Protein AF-A0A202DC32-F1 (afdb_monomer_lite)

Sequence (182 aa):
METNEKNDQPTAKKTIVKKTKAKTTKKKAPAQKKVTSKKSPKKTPHKKKGTKESPFQSFSKKSTKIFDTLLDEVKEIPKKTSELTKNSHIIESISKLISKTKDDFIQNKRKYTELHKLNSQISSNKRKQVQKISLLGKKTFDLLEKSNISAPELKALHEEMVTLKKELKDMECQRKKLLDKK

Foldseek 3Di:
DDDDDDDDDDDPDPDDDDPDDDDDDDDDDDDDDDDDDDDDDDPDDPPPPPPPPPPLVVVLVVVLVVLVVVLVVLVCVLVPDPPNPVSVVVSVVVNVVSVVVSVVVVVVSVVVVVVVVVVVVVVVVVVVVVVVVVVVVVVVVVCVVVVPQDPVNVVVVVVVVVVVVVVVVVVVVVVVVVVVVD

pLDDT: mean 71.32, std 17.39, range [41.12, 94.0]

Structure (mmCIF, N/CA/C/O backbone):
data_AF-A0A202DC32-F1
#
_entry.id   AF-A0A202DC32-F1
#
loop_
_atom_site.group_PDB
_atom_site.id
_atom_site.type_symbol
_atom_site.label_atom_id
_atom_site.label_alt_id
_atom_site.label_comp_id
_atom_site.label_asym_id
_atom_site.label_entity_id
_atom_site.label_seq_id
_atom_site.pdbx_PDB_ins_code
_atom_site.Cartn_x
_atom_site.Cartn_y
_atom_site.Cartn_z
_atom_site.occupancy
_atom_site.B_iso_or_equiv
_atom_site.auth_seq_id
_atom_site.auth_comp_id
_atom_site.auth_asym_id
_atom_site.auth_atom_id
_atom_site.pdbx_PDB_model_num
ATOM 1 N N . MET A 1 1 ? 39.200 -25.564 -40.037 1.00 41.25 1 MET A N 1
ATOM 2 C CA . MET A 1 1 ? 39.352 -26.100 -38.670 1.00 41.25 1 MET A CA 1
ATOM 3 C C . MET A 1 1 ? 38.249 -25.481 -37.835 1.00 41.25 1 MET A C 1
ATOM 5 O O . MET A 1 1 ? 38.240 -24.269 -37.679 1.00 41.25 1 MET A O 1
ATOM 9 N N . GLU A 1 2 ? 37.262 -26.284 -37.445 1.00 41.22 2 GLU A N 1
ATOM 10 C CA . GLU A 1 2 ? 36.083 -25.862 -36.682 1.00 41.22 2 GLU A CA 1
ATOM 11 C C . GLU A 1 2 ? 36.324 -26.115 -35.190 1.00 41.22 2 GLU A C 1
ATOM 13 O O . GLU A 1 2 ? 36.697 -27.224 -34.811 1.00 41.22 2 GLU A O 1
ATOM 18 N N . THR A 1 3 ? 36.072 -25.121 -34.339 1.00 41.75 3 THR A N 1
ATOM 19 C CA . THR A 1 3 ? 35.941 -25.308 -32.888 1.00 41.75 3 THR A CA 1
ATOM 20 C C . THR A 1 3 ? 34.611 -24.721 -32.423 1.00 41.75 3 THR A C 1
ATOM 22 O O . THR A 1 3 ? 34.436 -23.517 -32.266 1.00 41.75 3 THR A O 1
ATOM 25 N N . ASN A 1 4 ? 33.645 -25.622 -32.238 1.00 46.16 4 ASN A N 1
ATOM 26 C CA . ASN A 1 4 ? 32.425 -25.406 -31.470 1.00 46.16 4 ASN A CA 1
ATOM 27 C C . ASN A 1 4 ? 32.741 -25.661 -29.989 1.00 46.16 4 ASN A C 1
ATOM 29 O O . ASN A 1 4 ? 32.929 -26.814 -29.608 1.00 46.16 4 ASN A O 1
ATOM 33 N N . GLU A 1 5 ? 32.720 -24.630 -29.148 1.00 42.50 5 GLU A N 1
ATOM 34 C CA . GLU A 1 5 ? 32.611 -24.790 -27.693 1.00 42.50 5 GLU A CA 1
ATOM 35 C C . GLU A 1 5 ? 31.241 -24.276 -27.238 1.00 42.50 5 GLU A C 1
ATOM 37 O O . GLU A 1 5 ? 30.983 -23.077 -27.121 1.00 42.50 5 GLU A O 1
ATOM 42 N N . LYS A 1 6 ? 30.323 -25.225 -27.029 1.00 46.47 6 LYS A N 1
ATOM 43 C CA . LYS A 1 6 ? 29.060 -25.004 -26.326 1.00 46.47 6 LYS A CA 1
ATOM 44 C C . LYS A 1 6 ? 29.367 -24.914 -24.838 1.00 46.47 6 LYS A C 1
ATOM 46 O O . LYS A 1 6 ? 29.847 -25.875 -24.251 1.00 46.47 6 LYS A O 1
ATOM 51 N N . ASN A 1 7 ? 29.050 -23.778 -24.231 1.00 46.69 7 ASN A N 1
ATOM 52 C CA . ASN A 1 7 ? 29.070 -23.639 -22.784 1.00 46.69 7 ASN A CA 1
ATOM 53 C C . ASN A 1 7 ? 27.769 -24.231 -22.213 1.00 46.69 7 ASN A C 1
ATOM 55 O O . ASN A 1 7 ? 26.677 -23.707 -22.453 1.00 46.69 7 ASN A O 1
ATOM 59 N N . ASP A 1 8 ? 27.901 -25.353 -21.508 1.00 43.56 8 ASP A N 1
ATOM 60 C CA . ASP A 1 8 ? 26.836 -26.054 -20.798 1.00 43.56 8 ASP A CA 1
ATOM 61 C C . ASP A 1 8 ? 26.387 -25.254 -19.567 1.00 43.56 8 ASP A C 1
ATOM 63 O O . ASP A 1 8 ? 27.110 -25.116 -18.581 1.00 43.56 8 ASP A O 1
ATOM 67 N N . GLN A 1 9 ? 25.148 -24.761 -19.589 1.00 51.81 9 GLN A N 1
ATOM 68 C CA . GLN A 1 9 ? 24.464 -24.275 -18.393 1.00 51.81 9 GLN A CA 1
ATOM 69 C C . GLN A 1 9 ? 23.422 -25.326 -17.975 1.00 51.81 9 GLN A C 1
ATOM 71 O O . GLN A 1 9 ? 22.616 -25.743 -18.814 1.00 51.81 9 GLN A O 1
ATOM 76 N N . PRO A 1 10 ? 23.381 -25.778 -16.706 1.00 49.28 10 PRO A N 1
ATOM 77 C CA . PRO A 1 10 ? 22.439 -26.808 -16.298 1.00 49.28 10 PRO A CA 1
ATOM 78 C C . PRO A 1 10 ? 21.016 -26.242 -16.334 1.00 49.28 10 PRO A C 1
ATOM 80 O O . PRO A 1 10 ? 20.636 -25.376 -15.544 1.00 49.28 10 PRO A O 1
ATOM 83 N N . THR A 1 11 ? 20.206 -26.741 -17.265 1.00 52.84 11 THR A N 1
ATOM 84 C CA . THR A 1 11 ? 18.781 -26.419 -17.331 1.00 52.84 11 THR A CA 1
ATOM 85 C C . THR A 1 11 ? 18.034 -27.187 -16.242 1.00 52.84 11 THR A C 1
ATOM 87 O O . THR A 1 11 ? 18.113 -28.411 -16.132 1.00 52.84 11 THR A O 1
ATOM 90 N N . ALA A 1 12 ? 17.291 -26.465 -15.402 1.00 48.50 12 ALA A N 1
ATOM 91 C CA . ALA A 1 12 ? 16.441 -27.075 -14.389 1.00 48.50 12 ALA A CA 1
ATOM 92 C C . ALA A 1 12 ? 15.388 -27.982 -15.056 1.00 48.50 12 ALA A C 1
ATOM 94 O O . ALA A 1 12 ? 14.588 -27.528 -15.880 1.00 48.50 12 ALA A O 1
ATOM 95 N N . LYS A 1 13 ? 15.370 -29.271 -14.686 1.00 57.81 13 LYS A N 1
ATOM 96 C CA . LYS A 1 13 ? 14.352 -30.238 -15.123 1.00 57.81 13 LYS A CA 1
ATOM 97 C C . LYS A 1 13 ? 12.961 -29.729 -14.729 1.00 57.81 13 LYS A C 1
ATOM 99 O O . LYS A 1 13 ? 12.619 -29.688 -13.550 1.00 57.81 13 LYS A O 1
ATOM 104 N N . LYS A 1 14 ? 12.131 -29.376 -15.717 1.00 51.03 14 LYS A N 1
ATOM 105 C CA . LYS A 1 14 ? 10.692 -29.151 -15.516 1.00 51.03 14 LYS A CA 1
ATOM 106 C C . LYS A 1 14 ? 10.043 -30.471 -15.102 1.00 51.03 14 LYS A C 1
ATOM 108 O O . LYS A 1 14 ? 9.873 -31.368 -15.924 1.00 51.03 14 LYS A O 1
ATOM 113 N N . THR A 1 15 ? 9.642 -30.583 -13.844 1.00 46.09 15 THR A N 1
ATOM 114 C CA . THR A 1 15 ? 8.758 -31.652 -13.376 1.00 46.09 15 THR A CA 1
ATOM 115 C C . THR A 1 15 ? 7.379 -31.474 -14.013 1.00 46.09 15 THR A C 1
ATOM 117 O O . THR A 1 15 ? 6.642 -30.532 -13.723 1.00 46.09 15 THR A O 1
ATOM 120 N N . ILE A 1 16 ? 7.028 -32.386 -14.918 1.00 52.34 16 ILE A N 1
ATOM 121 C CA . ILE A 1 16 ? 5.694 -32.486 -15.512 1.00 52.34 16 ILE A CA 1
ATOM 122 C C . ILE A 1 16 ? 4.769 -33.116 -14.466 1.00 52.34 16 ILE A C 1
ATOM 124 O O . ILE A 1 16 ? 4.725 -34.335 -14.312 1.00 52.34 16 ILE A O 1
ATOM 128 N N . VAL A 1 17 ? 4.007 -32.296 -13.741 1.00 46.44 17 VAL A N 1
ATOM 129 C CA . VAL A 1 17 ? 2.894 -32.796 -12.923 1.00 46.44 17 VAL A CA 1
ATOM 130 C C . VAL A 1 17 ? 1.709 -33.071 -13.851 1.00 46.44 17 VAL A C 1
ATOM 132 O O . VAL A 1 17 ? 1.067 -32.148 -14.360 1.00 46.44 17 VAL A O 1
ATOM 135 N N . LYS A 1 18 ? 1.421 -34.357 -14.092 1.00 49.69 18 LYS A N 1
ATOM 136 C CA . LYS A 1 18 ? 0.196 -34.817 -14.767 1.00 49.69 18 LYS A CA 1
ATOM 137 C C . LYS A 1 18 ? -1.023 -34.293 -13.999 1.00 49.69 18 LYS A C 1
ATOM 139 O O . LYS A 1 18 ? -1.274 -34.702 -12.871 1.00 49.69 18 LYS A O 1
ATOM 144 N N . LYS A 1 19 ? -1.813 -33.414 -14.625 1.00 55.34 19 LYS A N 1
ATOM 145 C CA . LYS A 1 19 ? -3.146 -33.035 -14.134 1.00 55.34 19 LYS A CA 1
ATOM 146 C C . LYS A 1 19 ? -4.075 -34.244 -14.247 1.00 55.34 19 LYS A C 1
ATOM 148 O O . LYS A 1 19 ? -4.578 -34.540 -15.330 1.00 55.34 19 LYS A O 1
ATOM 153 N N . THR A 1 20 ? -4.331 -34.930 -13.143 1.00 47.97 20 THR A N 1
ATOM 154 C CA . THR A 1 20 ? -5.458 -35.858 -13.035 1.00 47.97 20 THR A CA 1
ATOM 155 C C . THR A 1 20 ? -6.752 -35.041 -13.032 1.00 47.97 20 THR A C 1
ATOM 157 O O . THR A 1 20 ? -7.004 -34.217 -12.155 1.00 47.97 20 THR A O 1
ATOM 160 N N . LYS A 1 21 ? -7.566 -35.208 -14.081 1.00 46.44 21 LYS A N 1
ATOM 161 C CA . LYS A 1 21 ? -8.893 -34.592 -14.188 1.00 46.44 21 LYS A CA 1
ATOM 162 C C . LYS A 1 21 ? -9.814 -35.228 -13.142 1.00 46.44 21 LYS A C 1
ATOM 164 O O . LYS A 1 21 ? -10.166 -36.396 -13.273 1.00 46.44 21 LYS A O 1
ATOM 169 N N . ALA A 1 22 ? -10.245 -34.461 -12.144 1.00 48.62 22 ALA A N 1
ATOM 170 C CA . ALA A 1 22 ? -11.356 -34.860 -11.289 1.00 48.62 22 ALA A CA 1
ATOM 171 C C . ALA A 1 22 ? -12.655 -34.848 -12.117 1.00 48.62 22 ALA A C 1
ATOM 173 O O . ALA A 1 22 ? -13.037 -33.829 -12.694 1.00 48.62 22 ALA A O 1
ATOM 174 N N . LYS A 1 23 ? -13.307 -36.008 -12.213 1.00 47.25 23 LYS A N 1
ATOM 175 C CA . LYS A 1 23 ? -14.562 -36.231 -12.938 1.00 47.25 23 LYS A CA 1
ATOM 176 C C . LYS A 1 23 ? -15.710 -35.580 -12.155 1.00 47.25 23 LYS A C 1
ATOM 178 O O . LYS A 1 23 ? 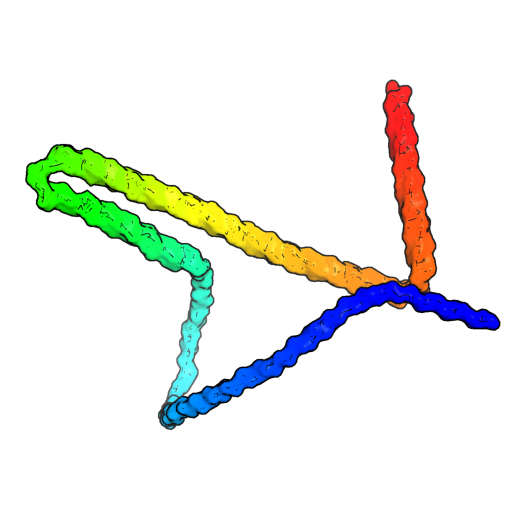-16.183 -36.132 -11.170 1.00 47.25 23 LYS A O 1
ATOM 183 N N . THR A 1 24 ? -16.156 -34.399 -12.576 1.00 48.88 24 THR A N 1
ATOM 184 C CA . THR A 1 24 ? -17.338 -33.727 -12.020 1.00 48.88 24 THR A CA 1
ATOM 185 C C . THR A 1 24 ? -18.610 -34.453 -12.458 1.00 48.88 24 THR A C 1
ATOM 187 O O . THR A 1 24 ? -19.040 -34.380 -13.610 1.00 48.88 24 THR A O 1
ATOM 190 N N . THR A 1 25 ? -19.240 -35.162 -11.527 1.00 52.56 25 THR A N 1
ATOM 191 C CA . THR A 1 25 ? -20.596 -35.699 -11.678 1.00 52.56 25 THR A CA 1
ATOM 192 C C . THR A 1 25 ? -21.604 -34.554 -11.792 1.00 52.56 25 THR A C 1
ATOM 194 O O . THR A 1 25 ? -21.823 -33.803 -10.842 1.00 52.56 25 THR A O 1
ATOM 197 N N . LYS A 1 26 ? -22.234 -34.419 -12.966 1.00 51.84 26 LYS A N 1
ATOM 198 C CA . LYS A 1 26 ? -23.360 -33.506 -13.208 1.00 51.84 26 LYS A CA 1
ATOM 199 C C . LYS A 1 26 ? -24.584 -33.972 -12.404 1.00 51.84 26 LYS A C 1
ATOM 201 O O . LYS A 1 26 ? -25.249 -34.921 -12.808 1.00 51.84 26 LYS A O 1
ATOM 206 N N . LYS A 1 27 ? -24.932 -33.284 -11.311 1.00 48.41 27 LYS A N 1
ATOM 207 C CA . LYS A 1 27 ? -26.293 -33.351 -10.749 1.00 48.41 27 LYS A CA 1
ATOM 208 C C . LYS A 1 27 ? -27.226 -32.546 -11.662 1.00 48.41 27 LYS A C 1
ATOM 210 O O . LYS A 1 27 ? -27.095 -31.328 -11.755 1.00 48.41 27 LYS A O 1
ATOM 215 N N . LYS A 1 28 ? -28.147 -33.225 -12.358 1.00 50.88 28 LYS A N 1
ATOM 216 C CA . LYS A 1 28 ? -29.298 -32.591 -13.024 1.00 50.88 28 LYS A CA 1
ATOM 217 C C . LYS A 1 28 ? -30.163 -31.925 -11.947 1.00 50.88 28 LYS A C 1
ATOM 219 O O . LYS A 1 28 ? -30.674 -32.617 -11.073 1.00 50.88 28 LYS A O 1
ATOM 224 N N . ALA A 1 29 ? -30.320 -30.606 -12.006 1.00 58.44 29 ALA A N 1
ATOM 225 C CA . ALA A 1 29 ? -31.352 -29.903 -11.247 1.00 58.44 29 ALA A CA 1
ATOM 226 C C . ALA A 1 29 ? -32.704 -30.024 -11.986 1.00 58.44 29 ALA A C 1
ATOM 228 O O . ALA A 1 29 ? -32.707 -30.021 -13.222 1.00 58.44 29 ALA A O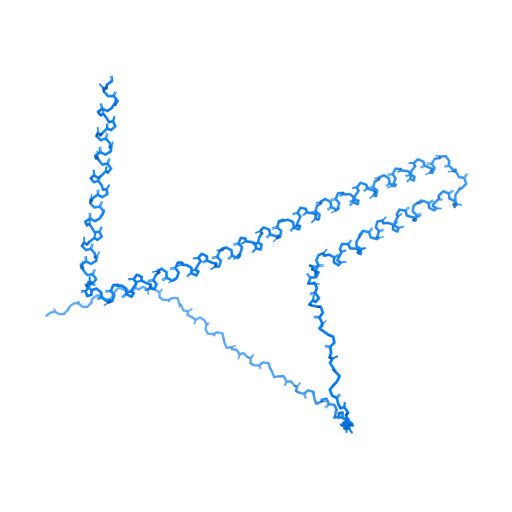 1
ATOM 229 N N . PRO A 1 30 ? -33.838 -30.153 -11.275 1.00 44.94 30 PRO A N 1
ATOM 230 C CA . PRO A 1 30 ? -35.151 -30.310 -11.894 1.00 44.94 30 PRO A CA 1
ATOM 231 C C . PRO A 1 30 ? -35.607 -29.021 -12.596 1.00 44.94 30 PRO A C 1
ATOM 233 O O . PRO A 1 30 ? -35.359 -27.910 -12.129 1.00 44.94 30 PRO A O 1
ATOM 236 N N . ALA A 1 31 ? -36.276 -29.188 -13.738 1.00 51.62 31 ALA A N 1
ATOM 237 C CA . ALA A 1 31 ? -36.780 -28.114 -14.584 1.00 51.62 31 ALA A CA 1
ATOM 238 C C . ALA A 1 31 ? -37.851 -27.275 -13.862 1.00 51.62 31 ALA A C 1
ATOM 240 O O . ALA A 1 31 ? -38.918 -27.779 -13.515 1.00 51.62 31 ALA A O 1
ATOM 241 N N . GLN A 1 32 ? -37.588 -25.980 -13.669 1.00 61.50 32 GLN A N 1
ATOM 242 C CA . GLN A 1 32 ? -38.600 -25.025 -13.216 1.00 61.50 32 GLN A CA 1
ATOM 243 C C . GLN A 1 32 ? -39.461 -24.559 -14.399 1.00 61.50 32 GLN A C 1
ATOM 245 O O . GLN A 1 32 ? -38.950 -24.096 -15.422 1.00 61.50 32 GLN A O 1
ATOM 250 N N . LYS A 1 33 ? -40.784 -24.691 -14.241 1.00 48.91 33 LYS A N 1
ATOM 251 C CA . LYS A 1 33 ? -41.823 -24.239 -15.178 1.00 48.91 33 LYS A CA 1
ATOM 252 C C . LYS A 1 33 ? -41.665 -22.744 -15.489 1.00 48.91 33 LYS A C 1
ATOM 254 O O . LYS A 1 33 ? -41.685 -21.913 -14.584 1.00 48.91 33 LYS A O 1
ATOM 259 N N . LYS A 1 34 ? -41.575 -22.393 -16.777 1.00 47.78 34 LYS A N 1
ATOM 260 C CA . LYS A 1 34 ? -41.716 -21.009 -17.248 1.00 47.78 34 LYS A CA 1
ATOM 261 C C . LYS A 1 34 ? -43.185 -20.597 -17.153 1.00 47.78 34 LYS A C 1
ATOM 263 O O . LYS A 1 34 ? -44.001 -21.095 -17.918 1.00 47.78 34 LYS A O 1
ATOM 268 N N . VAL A 1 35 ? -43.504 -19.658 -16.267 1.00 44.41 35 VAL A N 1
ATOM 269 C CA . VAL A 1 35 ? -44.740 -18.871 -16.363 1.00 44.41 35 VAL A CA 1
ATOM 270 C C . VAL A 1 35 ? -44.369 -17.543 -17.008 1.00 44.41 35 VAL A C 1
ATOM 272 O O . VAL A 1 35 ? -43.720 -16.691 -16.405 1.00 44.41 35 VAL A O 1
ATOM 275 N N . THR A 1 36 ? -44.721 -17.394 -18.280 1.00 50.91 36 THR A N 1
ATOM 276 C CA . THR A 1 36 ? -44.613 -16.129 -19.004 1.00 50.91 36 THR A CA 1
ATOM 277 C C . THR A 1 36 ? -45.791 -15.239 -18.631 1.00 50.91 36 THR A C 1
ATOM 279 O O . THR A 1 36 ? -46.930 -15.574 -18.938 1.00 50.91 36 THR A O 1
ATOM 282 N N . SER A 1 37 ? -45.526 -14.074 -18.044 1.00 43.41 37 SER A N 1
ATOM 283 C CA . SER A 1 37 ? -46.476 -12.960 -18.055 1.00 43.41 37 SER A CA 1
ATOM 284 C C . SER A 1 37 ? -45.731 -11.699 -18.498 1.00 43.41 37 SER A C 1
ATOM 286 O O . SER A 1 37 ? -44.777 -11.265 -17.850 1.00 43.41 37 SER A O 1
ATOM 288 N N . LYS A 1 38 ? -46.133 -11.154 -19.650 1.00 54.22 38 LYS A N 1
ATOM 289 C CA . LYS A 1 38 ? -45.683 -9.859 -20.171 1.00 54.22 38 LYS A CA 1
ATOM 290 C C . LYS A 1 38 ? -46.352 -8.744 -19.359 1.00 54.22 38 LYS A C 1
ATOM 292 O O . LYS A 1 38 ? -47.576 -8.731 -19.288 1.00 54.22 38 LYS A O 1
ATOM 297 N N . LYS A 1 39 ? -45.576 -7.785 -18.835 1.00 41.12 39 LYS A N 1
ATOM 298 C CA . LYS A 1 39 ? -46.025 -6.407 -18.526 1.00 41.12 39 LYS A CA 1
ATOM 299 C C . LYS A 1 39 ? -44.818 -5.462 -18.343 1.00 41.12 39 LYS A C 1
ATOM 301 O O . LYS A 1 39 ? -44.106 -5.566 -17.356 1.00 41.12 39 LYS A O 1
ATOM 306 N N . SER A 1 40 ? -44.623 -4.605 -19.351 1.00 50.50 40 SER A N 1
ATOM 307 C CA . SER A 1 40 ? -44.137 -3.203 -19.393 1.00 50.50 40 SER A CA 1
ATOM 308 C C . SER A 1 40 ? -42.938 -2.720 -18.537 1.00 50.50 40 SER A C 1
ATOM 310 O O . SER A 1 40 ? -42.804 -3.083 -17.370 1.00 50.50 40 SER A O 1
ATOM 312 N N . PRO A 1 41 ? -42.087 -1.807 -19.060 1.00 44.72 41 PRO A N 1
ATOM 313 C CA . PRO A 1 41 ? -40.858 -1.388 -18.392 1.00 44.72 41 PRO A CA 1
ATOM 314 C C . PRO A 1 41 ? -41.153 -0.393 -17.262 1.00 44.72 41 PRO A C 1
ATOM 316 O O . PRO A 1 41 ? -41.457 0.777 -17.492 1.00 44.72 41 PRO A O 1
ATOM 319 N N . LYS A 1 42 ? -41.015 -0.840 -16.013 1.00 51.84 42 LYS A N 1
ATOM 320 C CA . LYS A 1 42 ? -40.925 0.058 -14.856 1.00 51.84 42 LYS A CA 1
ATOM 321 C C . LYS A 1 42 ? -39.476 0.534 -14.739 1.00 51.84 42 LYS A C 1
ATOM 323 O O . LYS A 1 42 ? -38.582 -0.285 -14.538 1.00 51.84 42 LYS A O 1
ATOM 328 N N . LYS A 1 43 ? -39.244 1.849 -14.858 1.00 48.88 43 LYS A N 1
ATOM 329 C CA . LYS A 1 43 ? -37.970 2.503 -14.507 1.00 48.88 43 LYS A CA 1
ATOM 330 C C . LYS A 1 43 ? -37.539 2.012 -13.123 1.00 48.88 43 LYS A C 1
ATOM 332 O O . LYS A 1 43 ? -38.164 2.350 -12.120 1.00 48.88 43 LYS A O 1
ATOM 337 N N . THR A 1 44 ? -36.495 1.193 -13.063 1.00 51.88 44 THR A N 1
ATOM 338 C CA . THR A 1 44 ? -35.877 0.830 -11.789 1.00 51.88 44 THR A CA 1
ATOM 339 C C . THR A 1 44 ? -35.185 2.068 -11.226 1.00 51.88 44 THR A C 1
ATOM 341 O O . THR A 1 44 ? -34.421 2.700 -11.963 1.00 51.88 44 THR A O 1
ATOM 344 N N . PRO A 1 45 ? -35.390 2.410 -9.943 1.00 43.56 45 PRO A N 1
ATOM 345 C CA . PRO A 1 45 ? -34.576 3.415 -9.281 1.00 43.56 45 PRO A CA 1
ATOM 346 C C . PRO A 1 45 ? -33.122 2.969 -9.395 1.00 43.56 45 PRO A C 1
ATOM 348 O O . PRO A 1 45 ? -32.823 1.789 -9.185 1.00 43.56 45 PRO A O 1
ATOM 351 N N . HIS A 1 46 ? -32.224 3.892 -9.744 1.00 43.88 46 HIS A N 1
ATOM 352 C CA . HIS A 1 46 ? -30.791 3.647 -9.681 1.00 43.88 46 HIS A CA 1
ATOM 353 C C . HIS A 1 46 ? -30.479 2.972 -8.345 1.00 43.88 46 HIS A C 1
ATOM 355 O O . HIS A 1 46 ? -30.640 3.577 -7.284 1.00 43.88 46 HIS A O 1
ATOM 361 N N . LYS A 1 47 ? -30.035 1.708 -8.392 1.00 47.19 47 LYS A N 1
ATOM 362 C CA . LYS A 1 47 ? -29.365 1.086 -7.254 1.00 47.19 47 LYS A CA 1
ATOM 363 C C . LYS A 1 47 ? -28.247 2.049 -6.876 1.00 47.19 47 LYS A C 1
ATOM 365 O O . LYS A 1 47 ? -27.255 2.142 -7.603 1.00 47.19 47 LYS A O 1
ATOM 370 N N . LYS A 1 48 ? -28.410 2.775 -5.761 1.00 50.59 48 LYS A N 1
ATOM 371 C CA . LYS A 1 48 ? -27.284 3.360 -5.033 1.00 50.59 48 LYS A CA 1
ATOM 372 C C . LYS A 1 48 ? -26.262 2.236 -4.966 1.00 50.59 48 LYS A C 1
ATOM 374 O O . LYS A 1 48 ? -26.562 1.183 -4.402 1.00 50.59 48 LYS A O 1
ATOM 379 N N . LYS A 1 49 ? -25.123 2.410 -5.648 1.00 51.84 49 LYS A N 1
ATOM 380 C CA . LYS A 1 49 ? -23.969 1.521 -5.513 1.00 51.84 49 LYS A CA 1
ATOM 381 C C . LYS A 1 49 ? -23.811 1.330 -4.017 1.00 51.84 49 LYS A C 1
ATOM 383 O O . LYS A 1 49 ? -23.533 2.310 -3.331 1.00 51.84 49 LYS A O 1
ATOM 388 N N . GLY A 1 50 ? -24.092 0.120 -3.529 1.00 43.41 50 GLY A N 1
ATOM 389 C CA . GLY A 1 50 ? -23.875 -0.211 -2.135 1.00 43.41 50 GLY A CA 1
ATOM 390 C C . GLY A 1 50 ? -22.462 0.242 -1.834 1.00 43.41 50 GLY A C 1
ATOM 391 O O . GLY A 1 50 ? -21.521 -0.191 -2.508 1.00 43.41 50 GLY A O 1
ATOM 392 N N . THR A 1 51 ? -22.331 1.206 -0.926 1.00 52.72 51 THR A N 1
ATOM 393 C CA . THR A 1 51 ? -21.061 1.497 -0.283 1.00 52.72 51 THR A CA 1
ATOM 394 C C . THR A 1 51 ? -20.536 0.130 0.109 1.00 52.72 51 THR A C 1
ATOM 396 O O . THR A 1 51 ? -21.193 -0.587 0.861 1.00 52.72 51 THR A O 1
ATOM 399 N N . LYS A 1 52 ? -19.441 -0.304 -0.524 1.00 56.62 52 LYS A N 1
ATOM 400 C CA . LYS A 1 52 ? -18.754 -1.532 -0.143 1.00 56.62 52 LYS A CA 1
ATOM 401 C C . LYS A 1 52 ? -18.234 -1.259 1.261 1.00 56.62 52 LYS A C 1
ATOM 403 O O . LYS A 1 52 ? -17.113 -0.779 1.411 1.00 56.62 52 LYS A O 1
ATOM 408 N N . GLU A 1 53 ? -19.090 -1.439 2.265 1.00 59.41 53 GLU A N 1
ATOM 409 C CA . GLU A 1 53 ? -18.677 -1.415 3.654 1.00 59.41 53 GLU A CA 1
ATOM 410 C C . GLU A 1 53 ? -17.553 -2.434 3.742 1.00 59.41 53 GLU A C 1
ATOM 412 O O . GLU A 1 53 ? -17.678 -3.580 3.297 1.00 59.41 53 GLU A O 1
ATOM 417 N N . SER A 1 54 ? -16.402 -1.957 4.207 1.00 57.25 54 SER A N 1
ATOM 418 C CA . SER A 1 54 ? -15.232 -2.799 4.389 1.00 57.25 54 SER A CA 1
ATOM 419 C C . SER A 1 54 ? -15.661 -4.031 5.195 1.00 57.25 54 SER A C 1
ATOM 421 O O . SER A 1 54 ? -16.392 -3.862 6.175 1.00 57.25 54 SER A O 1
ATOM 423 N N . PRO A 1 55 ? -15.224 -5.256 4.857 1.00 57.62 55 PRO A N 1
ATOM 424 C CA . PRO A 1 55 ? -15.562 -6.446 5.643 1.00 57.62 55 PRO A CA 1
ATOM 425 C C . PRO A 1 55 ?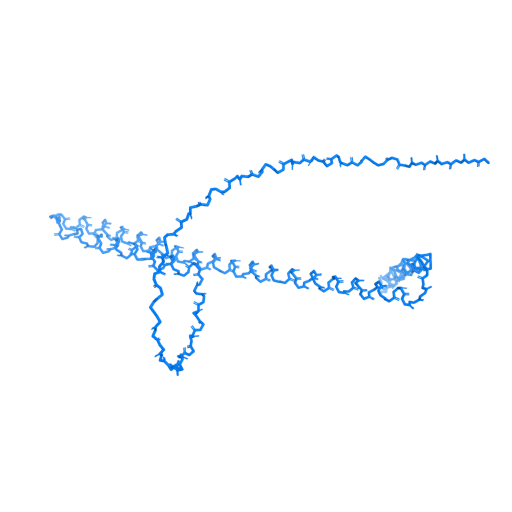 -15.262 -6.262 7.149 1.00 57.62 55 PRO A C 1
ATOM 427 O O . PRO A 1 55 ? -15.988 -6.784 7.996 1.00 57.62 55 PRO A O 1
ATOM 430 N N . PHE A 1 56 ? -14.303 -5.392 7.492 1.00 55.69 56 PHE A N 1
ATOM 431 C CA . PHE A 1 56 ? -13.958 -4.992 8.861 1.00 55.69 56 PHE A CA 1
ATOM 432 C C . PHE A 1 56 ? -14.970 -4.067 9.572 1.00 55.69 56 PHE A C 1
ATOM 434 O O . PHE A 1 56 ? -14.943 -3.960 10.802 1.00 55.69 56 PHE A O 1
ATOM 441 N N . GLN A 1 57 ? -15.870 -3.383 8.857 1.00 59.56 57 GLN A N 1
ATOM 442 C CA . GLN A 1 57 ? -16.950 -2.594 9.471 1.00 59.56 57 GLN A CA 1
ATOM 443 C C . GLN A 1 57 ? -18.060 -3.487 10.037 1.00 59.56 57 GLN A C 1
ATOM 445 O O . GLN A 1 57 ? -18.598 -3.175 11.099 1.00 59.56 57 GLN A O 1
ATOM 450 N N . SER A 1 58 ? -18.360 -4.616 9.388 1.00 55.50 58 SER A N 1
ATOM 451 C CA . SER A 1 58 ? -19.404 -5.546 9.844 1.00 55.50 58 SER A CA 1
ATOM 452 C C . SER A 1 58 ? -19.010 -6.300 11.124 1.00 55.50 58 SER A C 1
ATOM 454 O O . SER A 1 58 ? -19.812 -6.400 12.053 1.00 55.50 58 SER A O 1
ATOM 456 N N . PHE A 1 59 ? -17.748 -6.737 11.223 1.00 56.69 59 PHE A N 1
ATOM 457 C CA . PHE A 1 59 ? -17.195 -7.377 12.423 1.00 56.69 59 PHE A CA 1
ATOM 458 C C . PHE A 1 59 ? -17.175 -6.422 13.619 1.00 56.69 59 PHE A C 1
ATOM 460 O O . PHE A 1 59 ? -17.525 -6.812 14.726 1.00 56.69 59 PHE A O 1
ATOM 467 N N . SER A 1 60 ? -16.868 -5.144 13.366 1.00 63.34 60 SER A N 1
ATOM 468 C CA . SER A 1 60 ? -16.815 -4.089 14.382 1.00 63.34 60 SER A CA 1
ATOM 469 C C . SER A 1 60 ? -18.077 -3.972 15.216 1.00 63.34 60 SER A C 1
ATOM 471 O O . SER A 1 60 ? -17.989 -3.866 16.429 1.00 63.34 60 SER A O 1
ATOM 473 N N . LYS A 1 61 ? -19.236 -3.903 14.550 1.00 67.31 61 LYS A N 1
ATOM 474 C CA . LYS A 1 61 ? -20.513 -3.631 15.215 1.00 67.31 61 LYS A CA 1
ATOM 475 C C . LYS A 1 61 ? -20.967 -4.838 16.029 1.00 67.31 61 LYS A C 1
ATOM 477 O O . LYS A 1 61 ? -21.683 -4.669 17.003 1.00 67.31 61 LYS A O 1
ATOM 482 N N . LYS A 1 62 ? -20.572 -6.050 15.623 1.00 72.12 62 LYS A N 1
ATOM 483 C CA . LYS A 1 62 ? -20.864 -7.282 16.361 1.00 72.12 62 LYS A CA 1
ATOM 484 C C . LYS A 1 62 ? -19.962 -7.426 17.583 1.00 72.12 62 LYS A C 1
ATOM 486 O O . LYS A 1 62 ? -20.469 -7.720 18.653 1.00 72.12 62 LYS A O 1
ATOM 491 N N . SER A 1 63 ? -18.660 -7.175 17.450 1.00 67.75 63 SER A N 1
ATOM 492 C CA . SER A 1 63 ? -17.724 -7.352 18.562 1.00 67.75 63 SER A CA 1
ATOM 493 C C . SER A 1 63 ? -17.865 -6.281 19.645 1.00 67.75 63 SER A C 1
ATOM 495 O O . SER A 1 63 ? -17.768 -6.613 20.819 1.00 67.75 63 SER A O 1
ATOM 497 N N . THR A 1 64 ? -18.173 -5.023 19.302 1.00 73.38 64 THR A N 1
ATOM 498 C CA . THR A 1 64 ? -18.453 -3.996 20.326 1.00 73.38 64 THR A CA 1
ATOM 499 C C . THR A 1 64 ? -19.738 -4.272 21.102 1.00 73.38 64 THR A C 1
ATOM 501 O O . THR A 1 64 ? -19.765 -4.020 22.299 1.00 73.38 64 THR A O 1
ATOM 504 N N . LYS A 1 65 ? -20.755 -4.859 20.453 1.00 82.06 65 LYS A N 1
ATOM 505 C CA . LYS A 1 65 ? -22.008 -5.250 21.117 1.00 82.06 65 LYS A CA 1
ATOM 506 C C . LYS A 1 65 ? -21.803 -6.304 22.203 1.00 82.06 65 LYS A C 1
ATOM 508 O O . LYS A 1 65 ? -22.512 -6.265 23.192 1.00 82.06 65 LYS A O 1
ATOM 513 N N . ILE A 1 66 ? -20.835 -7.208 22.041 1.00 83.06 66 ILE A N 1
ATOM 514 C CA . ILE A 1 66 ? -20.531 -8.233 23.054 1.00 83.06 66 ILE A CA 1
ATOM 515 C C . ILE A 1 66 ? -20.056 -7.574 24.356 1.00 83.06 66 ILE A C 1
ATOM 517 O O . ILE A 1 66 ? -20.508 -7.954 25.429 1.00 83.06 66 ILE A O 1
ATOM 521 N N . PHE A 1 67 ? -19.192 -6.557 24.268 1.00 81.19 67 PHE A N 1
ATOM 522 C CA . PHE A 1 67 ? -18.747 -5.805 25.446 1.00 81.19 67 PHE A CA 1
ATOM 523 C C . PHE A 1 67 ? -19.886 -5.020 26.101 1.00 81.19 67 PHE A C 1
ATOM 525 O O . PHE A 1 67 ? -19.934 -4.937 27.323 1.00 81.19 67 PHE A O 1
ATOM 532 N N . ASP A 1 68 ? -20.796 -4.463 25.297 1.00 80.44 68 ASP A N 1
ATOM 533 C CA . ASP A 1 68 ? -21.976 -3.754 25.805 1.00 80.44 68 ASP A CA 1
ATOM 534 C C . ASP A 1 68 ? -22.892 -4.710 26.584 1.00 80.44 68 ASP A C 1
ATOM 536 O O . ASP A 1 68 ? -23.237 -4.429 27.726 1.00 80.44 68 ASP A O 1
ATOM 540 N N . THR A 1 69 ? -23.186 -5.888 26.024 1.00 85.19 69 THR A N 1
ATOM 541 C CA . THR A 1 69 ? -23.986 -6.921 26.701 1.00 85.19 69 THR A CA 1
ATOM 542 C C . THR A 1 69 ? -23.323 -7.417 27.989 1.00 85.19 69 THR A C 1
ATOM 544 O O . THR A 1 69 ? -23.991 -7.522 29.010 1.00 85.19 69 THR A O 1
ATOM 547 N N . LEU A 1 70 ? -22.005 -7.646 27.984 1.00 82.12 70 LEU A N 1
ATOM 548 C CA . LEU A 1 70 ? -21.260 -8.041 29.187 1.00 82.12 70 LEU A CA 1
ATOM 549 C C . LEU A 1 70 ? -21.303 -6.972 30.288 1.00 82.12 70 LEU A C 1
ATOM 551 O O . LEU A 1 70 ? -21.411 -7.307 31.465 1.00 82.12 70 LEU A O 1
ATOM 555 N N . LEU A 1 71 ? -21.219 -5.688 29.929 1.00 83.12 71 LEU A N 1
ATOM 556 C CA . LEU A 1 71 ? -21.352 -4.596 30.899 1.00 83.12 71 LEU A CA 1
ATOM 557 C C . LEU A 1 71 ? -22.747 -4.562 31.521 1.00 83.12 71 LEU A C 1
ATOM 559 O O . LEU A 1 71 ? -22.866 -4.325 32.723 1.00 83.12 71 LEU A O 1
ATOM 563 N N . ASP A 1 72 ? -23.784 -4.791 30.722 1.00 82.44 72 ASP A N 1
ATOM 564 C CA . ASP A 1 72 ? -25.161 -4.821 31.207 1.00 82.44 72 ASP A CA 1
ATOM 565 C C . ASP A 1 72 ? -25.397 -6.024 32.135 1.00 82.44 72 ASP A C 1
ATOM 567 O O . ASP A 1 72 ? -25.963 -5.861 33.216 1.00 82.44 72 ASP A O 1
ATOM 571 N N . GLU A 1 73 ? -24.865 -7.199 31.789 1.00 80.38 73 GLU A N 1
ATOM 572 C CA . GLU A 1 73 ? -24.905 -8.393 32.643 1.00 80.3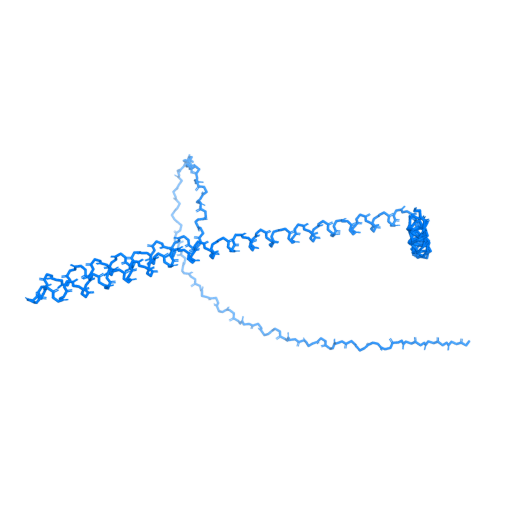8 73 GLU A CA 1
ATOM 573 C C . GLU A 1 73 ? -24.173 -8.184 33.978 1.00 80.38 73 GLU A C 1
ATOM 575 O O . GLU A 1 73 ? -24.687 -8.554 35.034 1.00 80.38 73 GLU A O 1
ATOM 580 N N . VAL A 1 74 ? -23.001 -7.541 33.971 1.00 80.19 74 VAL A N 1
ATOM 581 C CA . VAL A 1 74 ? -22.224 -7.259 35.192 1.00 80.19 74 VAL A CA 1
ATOM 582 C C . VAL A 1 74 ? -22.941 -6.260 36.109 1.00 80.19 74 VAL A C 1
ATOM 584 O O . VAL A 1 74 ? -22.915 -6.414 37.331 1.00 80.19 74 VAL A O 1
ATOM 587 N N . LYS A 1 75 ? -23.642 -5.271 35.544 1.00 77.00 75 LYS A N 1
ATOM 588 C CA . LYS A 1 75 ? -24.450 -4.300 36.306 1.00 77.00 75 LYS A CA 1
ATOM 589 C C . LYS A 1 75 ? -25.714 -4.898 36.927 1.00 77.00 75 LYS A C 1
ATOM 591 O O . LYS A 1 75 ? -26.280 -4.291 37.833 1.00 77.00 75 LYS A O 1
ATOM 596 N N . GLU A 1 76 ? -26.168 -6.058 36.461 1.00 79.25 76 GLU A N 1
ATOM 597 C CA . GLU A 1 76 ? -27.325 -6.776 37.014 1.00 79.25 76 GLU A CA 1
ATOM 598 C C . GLU A 1 76 ? -26.973 -7.612 38.259 1.00 79.25 76 GLU A C 1
ATOM 600 O O . GLU A 1 76 ? -27.851 -7.914 39.068 1.00 79.25 76 GLU A O 1
ATOM 605 N N . ILE A 1 77 ? -25.692 -7.944 38.462 1.00 68.56 77 ILE A N 1
ATOM 606 C CA . ILE A 1 77 ? -25.195 -8.749 39.594 1.00 68.56 77 ILE A CA 1
ATOM 607 C C . ILE A 1 77 ? -25.551 -8.179 40.985 1.00 68.56 77 ILE A C 1
ATOM 609 O O . ILE A 1 77 ? -25.996 -8.965 41.824 1.00 68.56 77 ILE A O 1
ATOM 613 N N . PRO A 1 78 ? -25.447 -6.862 41.273 1.00 60.94 78 PRO A N 1
ATOM 614 C CA . PRO A 1 78 ? -25.733 -6.338 42.608 1.00 60.94 78 PRO A CA 1
ATOM 615 C C . PRO A 1 78 ? -27.221 -6.425 42.975 1.00 60.94 78 PRO A C 1
ATOM 617 O O . PRO A 1 78 ? -27.562 -6.319 44.146 1.00 60.94 78 PRO A O 1
ATOM 620 N N . LYS A 1 79 ? -28.118 -6.644 42.000 1.00 67.31 79 LYS A N 1
ATOM 621 C CA . LYS A 1 79 ? -29.556 -6.840 42.246 1.00 67.31 79 LYS A CA 1
ATOM 622 C C . LYS A 1 79 ? -29.888 -8.259 42.724 1.00 67.31 79 LYS A C 1
ATOM 624 O O . LYS A 1 79 ? -31.009 -8.496 43.163 1.00 67.31 79 LYS A O 1
ATOM 629 N N . LYS A 1 80 ? -28.953 -9.211 42.601 1.00 62.75 80 LYS A N 1
ATOM 630 C CA . LYS A 1 80 ? -29.171 -10.643 42.877 1.00 62.75 80 LYS A CA 1
ATOM 631 C C . LYS A 1 80 ? -28.498 -11.139 44.164 1.00 62.75 80 LYS A C 1
ATOM 633 O O . LYS A 1 80 ? -28.666 -12.309 44.496 1.00 62.75 80 LYS A O 1
ATOM 638 N N . THR A 1 81 ? -27.746 -10.302 44.884 1.00 57.84 81 THR A N 1
ATOM 639 C CA . THR A 1 81 ? -26.961 -10.718 46.062 1.00 57.84 81 THR A CA 1
ATOM 640 C C . THR A 1 81 ? -27.185 -9.813 47.280 1.00 57.84 81 THR A C 1
ATOM 642 O O . THR A 1 81 ? -27.337 -8.602 47.151 1.00 57.84 81 THR A O 1
ATOM 645 N N . SER A 1 82 ? -27.206 -10.405 48.483 1.00 57.22 82 SER A N 1
ATOM 646 C CA . SER A 1 82 ? -27.490 -9.730 49.766 1.00 57.22 82 SER A CA 1
ATOM 647 C C . SER A 1 82 ? -26.301 -8.960 50.369 1.00 57.22 82 SER A C 1
ATOM 649 O O . SER A 1 82 ? -26.494 -8.125 51.248 1.00 57.22 82 SER A O 1
ATOM 651 N N . GLU A 1 83 ? -25.072 -9.187 49.891 1.00 58.09 83 GLU A N 1
ATOM 652 C CA . GLU A 1 83 ? -23.862 -8.469 50.326 1.00 58.09 83 GLU A CA 1
ATOM 653 C C . GLU A 1 83 ? -23.552 -7.284 49.394 1.00 58.09 83 GLU A C 1
ATOM 655 O O . GLU A 1 83 ? -22.675 -7.353 48.530 1.00 58.09 83 GLU A O 1
ATOM 660 N N . LEU A 1 84 ? -24.300 -6.188 49.530 1.00 59.78 84 LEU A N 1
ATOM 661 C CA . LEU A 1 84 ? -24.286 -5.081 48.562 1.00 59.78 84 LEU A CA 1
ATOM 662 C C . LEU A 1 84 ? -22.927 -4.348 48.457 1.00 59.78 84 LEU A C 1
ATOM 664 O O . LEU A 1 84 ? -22.506 -3.963 47.368 1.00 59.78 84 LEU A O 1
ATOM 668 N N . THR A 1 85 ? -22.211 -4.157 49.570 1.00 62.28 85 THR A N 1
ATOM 669 C CA . THR A 1 85 ? -21.038 -3.260 49.644 1.00 62.28 85 THR A CA 1
ATOM 670 C C . THR A 1 85 ? -19.745 -3.859 49.088 1.00 62.28 85 THR A C 1
ATOM 672 O O . THR A 1 85 ? -19.045 -3.186 48.332 1.00 62.28 85 THR A O 1
ATOM 675 N N . LYS A 1 86 ? -19.426 -5.128 49.385 1.00 66.94 86 LYS A N 1
ATOM 676 C CA . LYS A 1 86 ? -18.249 -5.812 48.804 1.00 66.94 86 LYS A CA 1
ATOM 677 C C . LYS A 1 86 ? -18.459 -6.141 47.325 1.00 66.94 86 LYS A C 1
ATOM 679 O O . LYS A 1 86 ? -17.553 -5.946 46.514 1.00 66.94 86 LYS A O 1
ATOM 684 N N . ASN A 1 87 ? -19.673 -6.556 46.960 1.00 67.19 87 ASN A N 1
ATOM 685 C CA . ASN A 1 87 ? -20.013 -6.851 45.571 1.00 67.19 87 ASN A CA 1
ATOM 686 C C . ASN A 1 87 ? -19.980 -5.591 44.696 1.00 67.19 87 ASN A C 1
ATOM 688 O O . ASN A 1 87 ? -19.520 -5.668 43.560 1.00 67.19 87 ASN A O 1
ATOM 692 N N . SER A 1 88 ? -20.347 -4.417 45.223 1.00 73.06 88 SER A N 1
ATOM 693 C CA . SER A 1 88 ? -20.274 -3.154 44.474 1.00 73.06 88 SER A CA 1
ATOM 694 C C . SER A 1 88 ? -18.857 -2.826 43.981 1.00 73.06 88 SER A C 1
ATOM 696 O O . SER A 1 88 ? -18.686 -2.473 42.815 1.00 73.06 88 SER A O 1
ATOM 698 N N . HIS A 1 89 ? -17.827 -2.975 44.822 1.00 78.88 89 HIS A N 1
ATOM 699 C CA . HIS A 1 89 ? -16.451 -2.630 44.434 1.00 78.88 89 HIS A CA 1
ATOM 700 C C . HIS A 1 89 ? -15.861 -3.611 43.405 1.00 78.88 89 HIS A C 1
ATOM 702 O O . HIS A 1 89 ? -15.140 -3.215 42.482 1.00 78.88 89 HIS A O 1
ATOM 708 N N . ILE A 1 90 ? -16.220 -4.893 43.525 1.00 80.94 90 ILE A N 1
ATOM 709 C CA . ILE A 1 90 ? -15.843 -5.939 42.567 1.00 80.94 90 ILE A CA 1
ATOM 710 C C . ILE A 1 90 ? -16.511 -5.671 41.212 1.00 80.94 90 ILE A C 1
ATOM 712 O O . ILE A 1 90 ? -15.841 -5.672 40.180 1.00 80.94 90 ILE A O 1
ATOM 716 N N . ILE A 1 91 ? -17.809 -5.366 41.207 1.00 80.50 91 ILE A N 1
ATOM 717 C CA . ILE A 1 91 ? -18.590 -5.074 39.995 1.00 80.50 91 ILE A CA 1
ATOM 718 C C . ILE A 1 91 ? -18.072 -3.817 39.293 1.00 80.50 91 ILE A C 1
ATOM 720 O O . ILE A 1 91 ? -17.944 -3.798 38.066 1.00 80.50 91 ILE A O 1
ATOM 724 N N . GLU A 1 92 ? -17.710 -2.783 40.051 1.00 81.88 92 GLU A N 1
ATOM 725 C CA . GLU A 1 92 ? -17.099 -1.577 39.499 1.00 81.88 92 GLU A CA 1
ATOM 726 C C . GLU A 1 92 ? -15.720 -1.866 38.881 1.00 81.88 92 GLU A C 1
ATOM 728 O O . GLU A 1 92 ? -15.427 -1.404 37.776 1.00 81.88 92 GLU A O 1
ATOM 733 N N . SER A 1 93 ? -14.895 -2.685 39.541 1.00 85.88 93 SER A N 1
ATOM 734 C CA . SER A 1 93 ? -13.582 -3.097 39.022 1.00 85.88 93 SER A CA 1
ATOM 735 C C . SER A 1 93 ? -13.702 -3.907 37.728 1.00 85.88 93 SER A C 1
ATOM 737 O O . SER A 1 93 ? -12.991 -3.632 36.758 1.00 85.88 93 SER A O 1
ATOM 739 N N . ILE A 1 94 ? -14.649 -4.848 37.669 1.00 86.06 94 ILE A N 1
ATOM 740 C CA . ILE A 1 94 ? -14.939 -5.631 36.460 1.00 86.06 94 ILE A CA 1
ATOM 741 C C . ILE A 1 94 ? -15.448 -4.710 35.343 1.00 86.06 94 ILE A C 1
ATOM 743 O O . ILE A 1 94 ? -14.969 -4.785 34.213 1.00 86.06 94 ILE A O 1
ATOM 747 N N . SER A 1 95 ? -16.355 -3.781 35.655 1.00 85.25 95 SER A N 1
ATOM 748 C CA . SER A 1 95 ? -16.890 -2.820 34.680 1.00 85.25 95 SER A CA 1
ATOM 749 C C . SER A 1 95 ? -15.797 -1.917 34.096 1.00 85.25 95 SER A C 1
ATOM 751 O O . SER A 1 95 ? -15.761 -1.683 32.882 1.00 85.25 95 SER A O 1
ATOM 753 N N . LYS A 1 96 ? -14.865 -1.444 34.936 1.00 90.44 96 LYS A N 1
ATOM 754 C CA . LYS A 1 96 ? -13.695 -0.662 34.505 1.00 90.44 96 LYS A CA 1
ATOM 755 C C . LYS A 1 96 ? -12.773 -1.489 33.611 1.00 90.44 96 LYS A C 1
ATOM 757 O O . LYS A 1 96 ? -12.330 -0.986 32.579 1.00 90.44 96 LYS A O 1
ATOM 762 N N . LEU A 1 97 ? -12.529 -2.754 33.960 1.00 92.12 97 LEU A N 1
ATOM 763 C CA . LEU A 1 97 ? -11.708 -3.656 33.152 1.00 92.12 97 LEU A CA 1
ATOM 764 C C . LEU A 1 97 ? -12.330 -3.889 31.769 1.00 92.12 97 LEU A C 1
ATOM 766 O O . LEU A 1 97 ? -11.652 -3.691 30.763 1.00 92.12 97 LEU A O 1
ATOM 770 N N . ILE A 1 98 ? -13.623 -4.221 31.710 1.00 87.69 98 ILE A N 1
ATOM 771 C CA . ILE A 1 98 ? -14.345 -4.434 30.447 1.00 87.69 98 ILE A CA 1
ATOM 772 C C . ILE A 1 98 ? -14.308 -3.172 29.577 1.00 87.69 98 ILE A C 1
ATOM 774 O O . ILE A 1 98 ? -14.044 -3.257 28.376 1.00 87.69 98 ILE A O 1
ATOM 778 N N . SER A 1 99 ? -14.517 -1.998 30.179 1.00 86.31 99 SER A N 1
ATOM 779 C CA . SER A 1 99 ? -14.462 -0.719 29.459 1.00 86.31 99 SER A CA 1
ATOM 780 C C . SER A 1 99 ? -13.071 -0.460 28.878 1.00 86.31 99 SER A C 1
ATOM 782 O O . SER A 1 99 ? -12.947 -0.188 27.684 1.00 86.31 99 SER A O 1
ATOM 784 N N . LYS A 1 100 ? -12.013 -0.653 29.676 1.00 93.50 100 LYS A N 1
ATOM 785 C CA . LYS A 1 100 ? -10.626 -0.511 29.214 1.00 93.50 100 LYS A CA 1
ATOM 786 C C . LYS A 1 100 ? -10.315 -1.462 28.055 1.00 93.50 100 LYS A C 1
ATOM 788 O O . LYS A 1 100 ? -9.779 -1.038 27.035 1.00 93.50 100 LYS A O 1
ATOM 793 N N . THR A 1 101 ? -10.701 -2.733 28.168 1.00 89.62 101 THR A N 1
ATOM 794 C CA . THR A 1 101 ? -10.482 -3.727 27.105 1.00 89.62 101 THR A CA 1
ATOM 795 C C . THR A 1 101 ? -11.242 -3.378 25.824 1.00 89.62 101 THR A C 1
ATOM 797 O O . THR A 1 101 ? -10.711 -3.549 24.722 1.00 89.62 101 THR A O 1
ATOM 800 N N . LYS A 1 102 ? -12.468 -2.857 25.940 1.00 88.44 102 LYS A N 1
ATOM 801 C CA . LYS A 1 102 ? -13.254 -2.378 24.797 1.00 88.44 102 LYS A CA 1
ATOM 802 C C . LYS A 1 102 ? -12.554 -1.214 24.090 1.00 88.44 102 LYS A C 1
ATOM 804 O O . LYS A 1 102 ? -12.470 -1.214 22.858 1.00 88.44 102 LYS A O 1
ATOM 809 N N . ASP A 1 103 ? -12.030 -0.255 24.844 1.00 90.31 103 ASP A N 1
ATOM 810 C CA . ASP A 1 103 ? -11.330 0.904 24.288 1.00 90.31 103 ASP A CA 1
ATOM 811 C C . ASP A 1 103 ? -10.021 0.503 23.597 1.00 90.31 103 ASP A C 1
ATOM 813 O O . ASP A 1 103 ? -9.786 0.901 22.449 1.00 90.31 103 ASP A O 1
ATOM 817 N N . ASP A 1 104 ? -9.227 -0.370 24.221 1.00 90.44 104 ASP A N 1
ATOM 818 C CA . ASP A 1 104 ? -8.003 -0.926 23.631 1.00 90.44 104 ASP A CA 1
ATOM 819 C C . ASP A 1 104 ? -8.303 -1.680 22.325 1.00 90.44 104 ASP A C 1
ATOM 821 O O . ASP A 1 104 ? -7.614 -1.510 21.310 1.00 90.44 104 ASP A O 1
ATOM 825 N N . PHE A 1 105 ? -9.384 -2.467 22.301 1.00 88.88 105 PHE A N 1
ATOM 826 C CA . PHE A 1 105 ? -9.843 -3.154 21.095 1.00 88.88 105 PHE A CA 1
ATOM 827 C C . PHE A 1 105 ? -10.207 -2.163 19.977 1.00 88.88 105 PHE A C 1
ATOM 829 O O . PHE A 1 105 ? -9.801 -2.340 18.821 1.00 88.88 105 PHE A O 1
ATOM 836 N N . ILE A 1 106 ? -10.943 -1.093 20.298 1.00 86.25 106 ILE A N 1
ATOM 837 C CA . ILE A 1 106 ? -11.325 -0.056 19.328 1.00 86.25 106 ILE A CA 1
ATOM 838 C C . ILE A 1 106 ? -10.084 0.665 18.786 1.00 86.25 106 ILE A C 1
ATOM 840 O O . ILE A 1 106 ? -9.992 0.884 17.570 1.00 86.25 106 ILE A O 1
ATOM 844 N N . GLN A 1 107 ? -9.122 1.010 19.643 1.00 87.88 107 GLN A N 1
ATOM 845 C CA . GLN A 1 107 ? -7.877 1.659 19.228 1.00 87.88 107 GLN A CA 1
ATOM 846 C C . GLN A 1 107 ? -7.037 0.758 18.316 1.00 87.88 107 GLN A C 1
ATOM 848 O O . GLN A 1 107 ? -6.654 1.180 17.220 1.00 87.88 107 GLN A O 1
ATOM 853 N N . ASN A 1 108 ? -6.805 -0.496 18.706 1.00 86.81 108 ASN A N 1
ATOM 854 C CA . ASN A 1 108 ? -6.040 -1.447 17.896 1.00 86.81 108 ASN A CA 1
ATOM 855 C C . ASN A 1 108 ? -6.707 -1.707 16.543 1.00 86.81 108 ASN A C 1
ATOM 857 O O . ASN A 1 108 ? -6.040 -1.771 15.507 1.00 86.81 108 ASN A O 1
ATOM 861 N N . LYS A 1 109 ? -8.039 -1.745 16.511 1.00 84.69 109 LYS A N 1
ATOM 862 C CA . LYS A 1 109 ? -8.794 -1.838 15.263 1.00 84.69 109 LYS A CA 1
ATOM 863 C C . LYS A 1 109 ? -8.593 -0.623 14.352 1.00 84.69 109 LYS A C 1
ATOM 865 O O . LYS A 1 109 ? -8.493 -0.796 13.132 1.00 84.69 109 LYS A O 1
ATOM 870 N N . ARG A 1 110 ? -8.550 0.598 14.901 1.00 85.69 110 ARG A N 1
ATOM 871 C CA . ARG A 1 110 ? -8.254 1.813 14.116 1.00 85.69 110 ARG A CA 1
ATOM 872 C C . ARG A 1 110 ? -6.858 1.719 13.497 1.00 85.69 110 ARG A C 1
ATOM 874 O O . ARG A 1 110 ? -6.756 1.858 12.278 1.00 85.69 110 ARG A O 1
ATOM 881 N N . LYS A 1 111 ? -5.845 1.350 14.293 1.00 87.06 111 LYS A N 1
ATOM 882 C CA . LYS A 1 111 ? -4.461 1.133 13.826 1.00 87.06 111 LYS A CA 1
ATOM 883 C C . LYS A 1 111 ? -4.393 0.099 12.698 1.00 87.06 111 LYS A C 1
ATOM 885 O O . LYS A 1 111 ? -3.825 0.365 11.644 1.00 87.06 111 LYS A O 1
ATOM 890 N N . TYR A 1 112 ? -5.043 -1.054 12.866 1.00 86.94 112 TYR A N 1
ATOM 891 C CA . TYR A 1 112 ? -5.060 -2.097 11.835 1.00 86.94 112 TYR A CA 1
ATOM 892 C C . TYR A 1 112 ? -5.755 -1.639 10.544 1.00 86.94 112 TYR A C 1
ATOM 894 O O . TYR A 1 112 ? -5.303 -1.932 9.438 1.00 86.94 112 TYR A O 1
ATOM 902 N N . THR A 1 113 ? -6.848 -0.879 10.667 1.00 83.25 113 THR A N 1
ATOM 903 C CA . THR A 1 113 ? -7.572 -0.337 9.507 1.00 83.25 113 THR A CA 1
ATOM 904 C C . THR A 1 113 ? -6.712 0.655 8.726 1.00 83.25 113 THR A C 1
ATOM 906 O O . THR A 1 113 ? -6.737 0.654 7.494 1.00 83.25 113 THR A O 1
ATOM 909 N N . GLU A 1 114 ? -5.959 1.502 9.422 1.00 87.88 114 GLU A N 1
ATOM 910 C CA . GLU A 1 114 ? -5.015 2.437 8.812 1.00 87.88 114 GLU A CA 1
ATOM 911 C C . GLU A 1 114 ? -3.867 1.703 8.112 1.00 87.88 114 GLU A C 1
ATOM 913 O O . GLU A 1 114 ? -3.613 1.950 6.932 1.00 87.88 114 GLU A O 1
ATOM 918 N N . LEU A 1 115 ? -3.275 0.708 8.775 1.00 89.50 115 LEU A N 1
ATOM 919 C CA . LEU A 1 115 ? -2.219 -0.129 8.204 1.00 89.50 115 LEU A CA 1
ATOM 920 C C . LEU A 1 115 ? -2.695 -0.858 6.939 1.00 89.50 115 LEU A C 1
ATOM 922 O O . LEU A 1 115 ? -2.006 -0.871 5.918 1.00 89.50 115 LEU A O 1
ATOM 926 N N . HIS A 1 116 ? -3.919 -1.389 6.950 1.00 86.25 116 HIS A N 1
ATOM 927 C CA . HIS A 1 116 ? -4.528 -1.989 5.765 1.00 86.25 116 HIS A CA 1
ATOM 928 C C . HIS A 1 116 ? -4.725 -0.970 4.626 1.00 86.25 116 HIS A C 1
ATOM 930 O O . HIS A 1 116 ? -4.457 -1.282 3.461 1.00 86.25 116 HIS A O 1
ATOM 936 N N . LYS A 1 117 ? -5.185 0.255 4.926 1.00 88.19 117 LYS A N 1
ATOM 937 C CA . LYS A 1 117 ? -5.331 1.321 3.915 1.00 88.19 117 LYS A CA 1
ATOM 938 C C . LYS A 1 117 ? -3.984 1.675 3.283 1.00 88.19 117 LYS A C 1
ATOM 940 O O . LYS A 1 117 ? -3.906 1.731 2.054 1.00 88.19 117 LYS A O 1
ATOM 945 N N . LEU A 1 118 ? -2.941 1.846 4.096 1.00 90.75 118 LEU A N 1
ATOM 946 C CA . LEU A 1 118 ? -1.580 2.112 3.626 1.00 90.75 118 LEU A CA 1
ATOM 947 C C . LEU A 1 118 ? -1.066 0.968 2.744 1.00 90.75 118 LEU A C 1
ATOM 949 O O . LEU A 1 118 ? -0.637 1.214 1.617 1.00 90.75 118 LEU A O 1
ATOM 953 N N . ASN A 1 119 ? -1.218 -0.290 3.167 1.00 87.94 119 ASN A N 1
ATOM 954 C CA . ASN A 1 119 ? -0.835 -1.451 2.353 1.00 87.94 119 ASN A CA 1
ATOM 955 C C . ASN A 1 119 ? -1.573 -1.507 1.007 1.00 87.94 119 ASN A C 1
ATOM 957 O O . ASN A 1 119 ? -0.982 -1.844 -0.026 1.00 87.94 119 ASN A O 1
ATOM 961 N N . SER A 1 120 ? -2.854 -1.138 0.987 1.00 87.81 120 SER A N 1
ATOM 962 C CA . SER A 1 120 ? -3.625 -1.043 -0.253 1.00 87.81 120 SER A CA 1
ATOM 963 C C . SER A 1 120 ? -3.098 0.064 -1.178 1.00 87.81 120 SER A C 1
ATOM 965 O O . SER A 1 120 ? -3.038 -0.130 -2.397 1.00 87.81 120 SER A O 1
ATOM 967 N N . GLN A 1 121 ? -2.702 1.216 -0.629 1.00 90.31 121 GLN A N 1
ATOM 968 C CA . GLN A 1 121 ? -2.098 2.311 -1.396 1.00 90.31 121 GLN A CA 1
ATOM 969 C C . GLN A 1 121 ? -0.718 1.923 -1.941 1.00 90.31 121 GLN A C 1
ATOM 971 O O . GLN A 1 121 ? -0.476 2.092 -3.137 1.00 90.31 121 GLN A O 1
ATOM 976 N N . ILE A 1 122 ? 0.140 1.320 -1.114 1.00 90.62 122 ILE A N 1
ATOM 977 C CA . ILE A 1 122 ? 1.465 0.816 -1.510 1.00 90.62 122 ILE A CA 1
ATOM 978 C C . ILE A 1 122 ? 1.331 -0.186 -2.659 1.00 90.62 122 ILE A C 1
ATOM 980 O O . ILE A 1 122 ? 1.983 -0.043 -3.693 1.00 90.62 122 ILE A O 1
ATOM 984 N N . SER A 1 123 ? 0.419 -1.152 -2.533 1.00 86.75 123 SER A N 1
ATOM 985 C CA . SER A 1 123 ? 0.160 -2.147 -3.581 1.00 86.75 123 SER A CA 1
ATOM 986 C C . SER A 1 123 ? -0.311 -1.502 -4.890 1.00 86.75 123 SER A C 1
ATOM 988 O O . SER A 1 123 ? 0.079 -1.923 -5.982 1.00 86.75 123 SER A O 1
ATOM 990 N N . SER A 1 124 ? -1.139 -0.457 -4.803 1.00 92.38 124 SER A N 1
ATOM 991 C CA . SER A 1 124 ? -1.577 0.321 -5.966 1.00 92.38 124 SER A CA 1
ATOM 992 C C . SER A 1 124 ? -0.414 1.062 -6.632 1.00 92.38 124 SER A C 1
ATOM 994 O O . SER A 1 124 ? -0.233 0.956 -7.847 1.00 92.38 124 SER A O 1
ATOM 996 N N . ASN A 1 125 ? 0.414 1.749 -5.845 1.00 94.00 125 ASN A N 1
ATOM 997 C CA . ASN A 1 125 ? 1.567 2.495 -6.343 1.00 94.00 125 ASN A CA 1
ATOM 998 C C . ASN A 1 125 ? 2.606 1.570 -6.982 1.00 94.00 125 ASN A C 1
ATOM 1000 O O . ASN A 1 125 ? 3.075 1.868 -8.079 1.00 94.00 125 ASN A O 1
ATOM 1004 N N . LYS A 1 126 ? 2.878 0.406 -6.379 1.00 92.50 126 LYS A N 1
ATOM 1005 C CA . LYS A 1 126 ? 3.779 -0.607 -6.946 1.00 92.50 126 LYS A CA 1
ATOM 1006 C C . LYS A 1 126 ? 3.304 -1.076 -8.323 1.00 92.50 126 LYS A C 1
ATOM 1008 O O . LYS A 1 126 ? 4.097 -1.135 -9.257 1.00 92.50 126 LYS A O 1
ATOM 1013 N N . ARG A 1 127 ? 2.000 -1.331 -8.493 1.00 91.44 127 ARG A N 1
ATOM 1014 C CA . ARG A 1 127 ? 1.429 -1.681 -9.810 1.00 91.44 127 ARG A CA 1
ATOM 1015 C C . ARG A 1 127 ? 1.608 -0.562 -10.836 1.00 91.44 127 ARG A C 1
ATOM 1017 O O . ARG A 1 127 ? 2.038 -0.836 -11.953 1.00 91.44 127 ARG A O 1
ATOM 1024 N N . LYS A 1 128 ? 1.329 0.691 -10.459 1.00 92.06 128 LYS A N 1
ATOM 1025 C CA . LYS A 1 128 ? 1.529 1.853 -11.344 1.00 92.06 128 LYS A CA 1
ATOM 1026 C C . LYS A 1 128 ? 2.998 2.027 -11.734 1.00 92.06 128 LYS A C 1
ATOM 1028 O O . LYS A 1 128 ? 3.287 2.340 -12.884 1.00 92.06 128 LYS A O 1
ATOM 1033 N N . GLN A 1 129 ? 3.922 1.813 -10.800 1.00 91.56 129 GLN A N 1
ATOM 1034 C CA . GLN A 1 129 ? 5.356 1.899 -11.064 1.00 91.56 129 GLN A CA 1
ATOM 1035 C C . GLN A 1 129 ? 5.802 0.833 -12.069 1.00 91.56 129 GLN A C 1
ATOM 1037 O O . GLN A 1 129 ? 6.459 1.172 -13.047 1.00 91.56 129 GLN A O 1
ATOM 1042 N N . VAL A 1 130 ? 5.385 -0.425 -11.887 1.00 93.69 130 VAL A N 1
ATOM 1043 C CA . VAL A 1 130 ? 5.683 -1.511 -12.839 1.00 93.69 130 VAL A CA 1
ATOM 1044 C C . VAL A 1 130 ? 5.134 -1.193 -14.233 1.00 93.69 130 VAL A C 1
ATOM 1046 O O . VAL A 1 130 ? 5.839 -1.374 -15.222 1.00 93.69 130 VAL A O 1
ATOM 1049 N N . GLN A 1 131 ? 3.915 -0.652 -14.328 1.00 91.75 131 GLN A N 1
ATOM 1050 C CA . GLN A 1 131 ? 3.340 -0.217 -15.607 1.00 91.75 131 GLN A CA 1
ATOM 1051 C C . GLN A 1 131 ? 4.166 0.894 -16.269 1.00 91.75 131 GLN A C 1
ATOM 1053 O O . GLN A 1 131 ? 4.435 0.813 -17.466 1.00 91.75 131 GLN A O 1
ATOM 1058 N N . LYS A 1 132 ? 4.603 1.905 -15.504 1.00 92.19 132 LYS A N 1
ATOM 1059 C CA . LYS A 1 132 ? 5.462 2.985 -16.017 1.00 92.19 132 LYS A CA 1
ATOM 1060 C C . LYS A 1 132 ? 6.805 2.456 -16.513 1.00 92.19 132 LYS A C 1
ATOM 1062 O O . LYS A 1 132 ? 7.206 2.814 -17.613 1.00 92.19 132 LYS A O 1
ATOM 1067 N N . ILE A 1 133 ? 7.467 1.598 -15.733 1.00 88.31 133 ILE A N 1
ATOM 1068 C CA . ILE A 1 133 ? 8.749 0.984 -16.110 1.00 88.31 133 ILE A CA 1
ATOM 1069 C C . ILE A 1 133 ? 8.583 0.156 -17.385 1.00 88.31 133 ILE A C 1
ATOM 1071 O O . ILE A 1 133 ? 9.373 0.299 -18.310 1.00 88.31 133 ILE A O 1
ATOM 1075 N N . SER A 1 134 ? 7.526 -0.656 -17.475 1.00 90.06 134 SER A N 1
ATOM 1076 C CA . SER A 1 134 ? 7.249 -1.448 -18.677 1.00 90.06 134 SER A CA 1
ATOM 1077 C C . SER A 1 134 ? 7.009 -0.566 -19.907 1.00 90.06 134 SER A C 1
ATOM 1079 O O . SER A 1 134 ? 7.536 -0.862 -20.976 1.00 90.06 134 SER A O 1
ATOM 1081 N N . LEU A 1 135 ? 6.262 0.535 -19.764 1.00 88.44 135 LEU A N 1
ATOM 1082 C CA . LEU A 1 135 ? 6.026 1.487 -20.852 1.00 88.44 135 LEU A CA 1
ATOM 1083 C C . LEU A 1 135 ? 7.320 2.187 -21.293 1.00 88.44 135 LEU A C 1
ATOM 1085 O O . LEU A 1 135 ? 7.549 2.339 -22.487 1.00 88.44 135 LEU A O 1
ATOM 1089 N N . LEU A 1 136 ? 8.153 2.610 -20.338 1.00 89.25 136 LEU A N 1
ATOM 1090 C CA . LEU A 1 136 ? 9.470 3.191 -20.606 1.00 89.25 136 LEU A CA 1
ATOM 1091 C C . LEU A 1 136 ? 10.355 2.204 -21.361 1.00 89.25 136 LEU A C 1
ATOM 1093 O O . LEU A 1 136 ? 10.880 2.576 -22.400 1.00 89.25 136 LEU A O 1
ATOM 1097 N N . GLY A 1 137 ? 10.422 0.952 -20.899 1.00 87.00 137 GLY A N 1
ATOM 1098 C CA . GLY A 1 137 ? 11.156 -0.119 -21.570 1.00 87.00 137 GLY A CA 1
ATOM 1099 C C . GLY A 1 137 ? 10.714 -0.296 -23.021 1.00 87.00 137 GLY A C 1
ATOM 1100 O O . GLY A 1 137 ? 11.549 -0.287 -23.919 1.00 87.00 137 GLY A O 1
ATOM 1101 N N . LYS A 1 138 ? 9.399 -0.370 -23.271 1.00 87.38 138 LYS A N 1
ATOM 1102 C CA . LYS A 1 138 ? 8.862 -0.436 -24.640 1.00 87.38 138 LYS A CA 1
ATOM 1103 C C . LYS A 1 138 ? 9.281 0.767 -25.475 1.00 87.38 138 LYS A C 1
ATOM 1105 O O . LYS A 1 138 ? 9.851 0.578 -26.532 1.00 87.38 138 LYS A O 1
ATOM 1110 N N . LYS A 1 139 ? 9.094 1.992 -24.973 1.00 81.75 139 LYS A N 1
ATOM 1111 C CA . LYS A 1 139 ? 9.493 3.207 -25.703 1.00 81.75 139 LYS A CA 1
ATOM 1112 C C . LYS A 1 139 ? 10.988 3.247 -26.008 1.00 81.75 139 LYS A C 1
ATOM 1114 O O . LYS A 1 139 ? 11.360 3.707 -27.079 1.00 81.75 139 LYS A O 1
ATOM 1119 N N . THR A 1 140 ? 11.839 2.799 -25.085 1.00 81.88 140 THR A N 1
ATOM 1120 C CA . THR A 1 140 ? 13.284 2.736 -25.323 1.00 81.88 140 THR A CA 1
ATOM 1121 C C . THR A 1 140 ? 13.631 1.690 -26.373 1.00 81.88 140 THR A C 1
ATOM 1123 O O . THR A 1 140 ? 14.417 1.996 -27.256 1.00 81.88 140 THR A O 1
ATOM 1126 N N . PHE A 1 141 ? 13.012 0.505 -26.340 1.00 79.56 141 PHE A N 1
ATOM 1127 C CA . PHE A 1 141 ? 13.212 -0.503 -27.386 1.00 79.56 141 PHE A CA 1
ATOM 1128 C C . PHE A 1 141 ? 12.676 -0.035 -28.743 1.00 79.56 141 PHE A C 1
ATOM 1130 O O . PHE A 1 141 ? 13.394 -0.130 -29.727 1.00 79.56 141 PHE A O 1
ATOM 1137 N N . ASP A 1 142 ? 11.487 0.569 -28.786 1.00 79.44 142 ASP A N 1
ATOM 1138 C CA . ASP A 1 142 ? 10.911 1.129 -30.013 1.00 79.44 142 ASP A CA 1
ATOM 1139 C C . ASP A 1 142 ? 11.811 2.224 -30.613 1.00 79.44 142 ASP A C 1
ATOM 1141 O O . ASP A 1 142 ? 11.908 2.354 -31.830 1.00 79.44 142 ASP A O 1
ATOM 1145 N N . LEU A 1 143 ? 12.451 3.050 -29.774 1.00 78.88 143 LEU A N 1
ATOM 1146 C CA . LEU A 1 143 ? 13.413 4.058 -30.227 1.00 78.88 143 LEU A CA 1
ATOM 1147 C C . LEU A 1 143 ? 14.695 3.417 -30.758 1.00 78.88 143 LEU A C 1
ATOM 1149 O O . LEU A 1 143 ? 15.178 3.874 -31.785 1.00 78.88 143 LEU A O 1
ATOM 1153 N N . LEU A 1 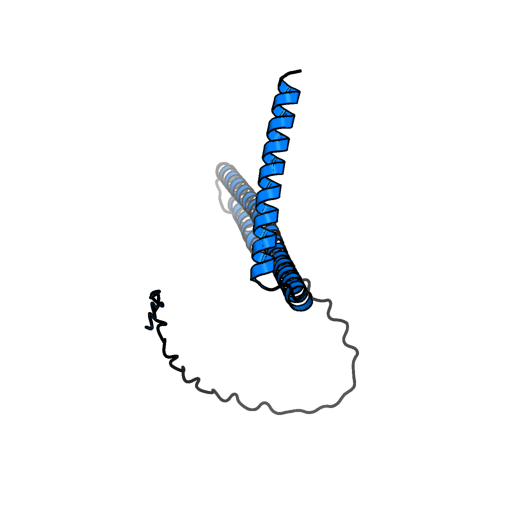144 ? 15.201 2.367 -30.105 1.00 72.94 144 LEU A N 1
ATOM 1154 C CA . LEU A 1 144 ? 16.368 1.608 -30.567 1.00 72.94 144 LEU A CA 1
ATOM 1155 C C . LEU A 1 144 ? 16.116 0.937 -31.920 1.00 72.94 144 LEU A C 1
ATOM 1157 O O . LEU A 1 144 ? 16.949 1.031 -32.816 1.00 72.94 144 LEU A O 1
ATOM 1161 N N . GLU A 1 145 ? 14.953 0.306 -32.088 1.00 71.06 145 GLU A N 1
ATOM 1162 C CA . GLU A 1 145 ? 14.554 -0.308 -33.359 1.00 71.06 145 GLU A CA 1
ATOM 1163 C C . GLU A 1 145 ? 14.412 0.736 -34.472 1.00 71.06 145 GLU A C 1
ATOM 1165 O O . GLU A 1 145 ? 14.794 0.483 -35.612 1.00 71.06 145 GLU A O 1
ATOM 1170 N N . LYS A 1 146 ? 13.898 1.931 -34.154 1.00 75.19 146 LYS A N 1
ATOM 1171 C CA . LYS A 1 146 ? 13.743 3.025 -35.126 1.00 75.19 146 LYS A CA 1
ATOM 1172 C C . LYS A 1 146 ? 15.034 3.779 -35.419 1.00 75.19 146 LYS A C 1
ATOM 1174 O O . LYS A 1 146 ? 15.119 4.407 -36.471 1.00 75.19 146 LYS A O 1
ATOM 1179 N N . SER A 1 147 ? 16.004 3.778 -34.507 1.00 67.25 147 SER A N 1
ATOM 1180 C CA . SER A 1 147 ? 17.222 4.573 -34.660 1.00 67.25 147 SER A CA 1
ATOM 1181 C C . SER A 1 147 ? 18.293 3.901 -35.522 1.00 67.25 147 SER A C 1
ATOM 1183 O O . SER A 1 147 ? 19.327 4.521 -35.731 1.00 67.25 147 SER A O 1
ATOM 1185 N N . ASN A 1 148 ? 18.081 2.676 -36.034 1.00 62.16 148 ASN A N 1
ATOM 1186 C CA . ASN A 1 148 ? 19.097 1.886 -36.761 1.00 62.16 148 ASN A CA 1
ATOM 1187 C C . ASN A 1 148 ? 20.438 1.752 -36.008 1.00 62.16 148 ASN A C 1
ATOM 1189 O O . ASN A 1 148 ? 21.444 1.382 -36.602 1.00 62.16 148 ASN A O 1
ATOM 1193 N N . ILE A 1 149 ? 20.450 2.025 -34.698 1.00 59.53 149 ILE A N 1
ATOM 1194 C CA . ILE A 1 149 ? 21.640 1.890 -33.863 1.00 59.53 149 ILE A CA 1
ATOM 1195 C C . ILE A 1 149 ? 21.779 0.404 -33.565 1.00 59.53 149 ILE A C 1
ATOM 1197 O O . ILE A 1 149 ? 20.966 -0.192 -32.852 1.00 59.53 149 ILE A O 1
ATOM 1201 N N . SER A 1 150 ? 22.797 -0.205 -34.147 1.00 63.09 150 SER A N 1
ATOM 1202 C CA . SER A 1 150 ? 23.140 -1.600 -33.926 1.00 63.09 150 SER A CA 1
ATOM 1203 C C . SER A 1 150 ? 23.570 -1.821 -32.464 1.00 63.09 150 SER A C 1
ATOM 1205 O O . SER A 1 150 ? 24.107 -0.934 -31.800 1.00 63.09 150 SER A O 1
ATOM 1207 N N . ALA A 1 151 ? 23.351 -3.025 -31.920 1.00 64.75 151 ALA A N 1
ATOM 1208 C CA . ALA A 1 151 ? 23.772 -3.368 -30.553 1.00 64.75 151 ALA A CA 1
ATOM 1209 C C . ALA A 1 151 ? 25.259 -3.040 -30.223 1.00 64.75 151 ALA A C 1
ATOM 1211 O O . ALA A 1 151 ? 25.530 -2.665 -29.078 1.00 64.75 151 ALA A O 1
ATOM 1212 N N . PRO A 1 152 ? 26.218 -3.123 -31.172 1.00 66.25 152 PRO A N 1
ATOM 1213 C CA . PRO A 1 152 ? 27.593 -2.651 -30.983 1.00 66.25 152 PRO A CA 1
ATOM 1214 C C . PRO A 1 152 ? 27.718 -1.141 -30.751 1.00 66.25 152 PRO A C 1
ATOM 1216 O O . PRO A 1 152 ? 28.452 -0.726 -29.859 1.00 66.25 152 PRO A O 1
ATOM 1219 N N . GLU A 1 153 ? 26.982 -0.317 -31.495 1.00 66.50 153 GLU A N 1
ATOM 1220 C CA . GLU A 1 153 ? 27.013 1.147 -31.351 1.00 66.50 153 GLU A CA 1
ATOM 1221 C C . GLU A 1 153 ? 26.406 1.581 -30.014 1.00 66.50 153 GLU A C 1
ATOM 1223 O O . GLU A 1 153 ? 26.899 2.502 -29.367 1.00 66.50 153 GLU A O 1
ATOM 1228 N N . LEU A 1 154 ? 25.394 0.854 -29.527 1.00 70.25 154 LEU A N 1
ATOM 1229 C CA . LEU A 1 154 ? 24.836 1.089 -28.196 1.00 70.25 154 LEU A CA 1
ATOM 1230 C C . LEU A 1 154 ? 25.816 0.737 -27.072 1.00 70.25 154 LEU A C 1
ATOM 1232 O O . LEU A 1 154 ? 25.844 1.399 -26.032 1.00 70.25 154 LEU A O 1
ATOM 1236 N N . LYS A 1 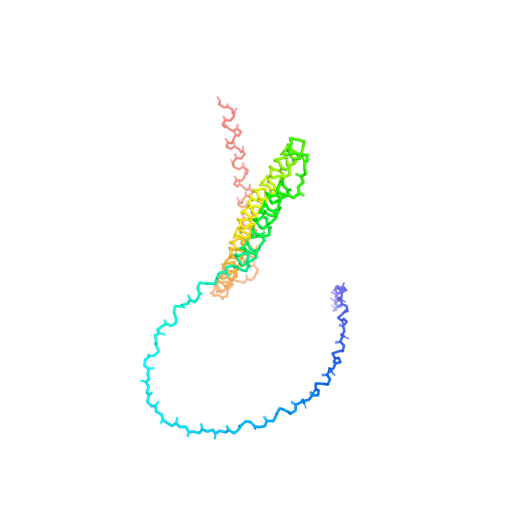155 ? 26.621 -0.309 -27.281 1.00 73.88 155 LYS A N 1
ATOM 1237 C CA . LYS A 1 155 ? 27.687 -0.700 -26.358 1.00 73.88 155 LYS A CA 1
ATOM 1238 C C . LYS A 1 155 ? 28.812 0.339 -26.349 1.00 73.88 155 LYS A C 1
ATOM 1240 O O . LYS A 1 155 ? 29.240 0.724 -25.265 1.00 73.88 155 LYS A O 1
ATOM 1245 N N . ALA A 1 156 ? 29.206 0.851 -27.515 1.00 76.12 156 ALA A N 1
ATOM 1246 C CA . ALA A 1 156 ? 30.182 1.935 -27.629 1.00 76.12 156 ALA A CA 1
ATOM 1247 C C . ALA A 1 156 ? 29.697 3.207 -26.911 1.00 76.12 156 ALA A C 1
ATOM 1249 O O . ALA A 1 156 ? 30.411 3.762 -26.078 1.00 76.12 156 ALA A O 1
ATOM 1250 N N . LEU A 1 157 ? 28.435 3.595 -27.118 1.00 77.06 157 LEU A N 1
ATOM 1251 C CA . LEU A 1 157 ? 27.836 4.746 -26.436 1.00 77.06 157 LEU A CA 1
ATOM 1252 C C . LEU A 1 157 ? 27.769 4.548 -24.907 1.00 77.06 157 LEU A C 1
ATOM 1254 O O . LEU A 1 157 ? 27.929 5.492 -24.133 1.00 77.06 157 LEU A O 1
ATOM 1258 N N . HIS A 1 158 ? 27.529 3.315 -24.446 1.00 76.31 158 HIS A N 1
ATOM 1259 C CA . HIS A 1 158 ? 27.543 2.986 -23.020 1.00 76.31 158 HIS A CA 1
ATOM 1260 C C . HIS A 1 158 ? 28.946 3.117 -22.413 1.00 76.31 158 HIS A C 1
ATOM 1262 O O . HIS A 1 158 ? 29.086 3.662 -21.317 1.00 76.31 158 HIS A O 1
ATOM 1268 N N . GLU A 1 159 ? 29.976 2.657 -23.122 1.00 81.50 159 GLU A N 1
ATOM 1269 C CA . GLU A 1 159 ? 31.376 2.778 -22.705 1.00 81.50 159 GLU A CA 1
ATOM 1270 C C . GLU A 1 159 ? 31.829 4.251 -22.667 1.00 81.50 159 GLU A C 1
ATOM 1272 O O . GLU A 1 159 ? 32.433 4.681 -21.676 1.00 81.50 159 GLU A O 1
ATOM 1277 N N . GLU A 1 160 ? 31.436 5.068 -23.649 1.00 85.50 160 GLU A N 1
ATOM 1278 C CA . GLU A 1 160 ? 31.652 6.525 -23.626 1.00 85.50 160 GLU A CA 1
ATOM 1279 C C . GLU A 1 160 ? 30.959 7.187 -22.426 1.00 85.50 160 GLU A C 1
ATOM 1281 O O . GLU A 1 160 ? 31.569 7.975 -21.699 1.00 85.50 160 GLU A O 1
ATOM 1286 N N . MET A 1 161 ? 29.703 6.822 -22.145 1.00 84.12 161 MET A N 1
ATOM 1287 C CA . MET A 1 161 ? 28.954 7.380 -21.015 1.00 84.12 161 MET A CA 1
ATOM 1288 C C . MET A 1 161 ? 29.580 7.013 -19.657 1.00 84.12 161 MET A C 1
ATOM 1290 O O . MET A 1 161 ? 29.558 7.815 -18.717 1.00 84.12 161 MET A O 1
ATOM 1294 N N . VAL A 1 162 ? 30.127 5.801 -19.525 1.00 88.19 162 VAL A N 1
ATOM 1295 C CA . VAL A 1 162 ? 30.858 5.366 -18.323 1.00 88.19 162 VAL A CA 1
ATOM 1296 C C . VAL A 1 162 ? 32.160 6.154 -18.163 1.00 88.19 162 VAL A C 1
ATOM 1298 O O . VAL A 1 162 ? 32.479 6.569 -17.045 1.00 88.19 162 VAL A O 1
ATOM 1301 N N . THR A 1 163 ? 32.868 6.411 -19.262 1.00 88.88 163 THR A N 1
ATOM 1302 C CA . THR A 1 163 ? 34.125 7.174 -19.273 1.00 88.88 163 THR A CA 1
ATOM 1303 C C . THR A 1 163 ? 33.887 8.627 -18.869 1.00 88.88 163 THR A C 1
ATOM 1305 O O . THR A 1 163 ? 34.483 9.096 -17.898 1.00 88.88 163 THR A O 1
ATOM 1308 N N . LEU A 1 164 ? 32.902 9.288 -19.482 1.00 88.44 164 LEU A N 1
ATOM 1309 C CA . LEU A 1 164 ? 32.488 10.648 -19.125 1.00 88.44 164 LEU A CA 1
ATOM 1310 C C . LEU A 1 164 ? 32.067 10.764 -17.656 1.00 88.44 164 LEU A C 1
ATOM 1312 O O . LEU A 1 164 ? 32.423 11.723 -16.979 1.00 88.44 164 LEU A O 1
ATOM 1316 N N . LYS A 1 165 ? 31.342 9.777 -17.111 1.00 89.00 165 LYS A N 1
ATOM 1317 C CA . LYS A 1 165 ? 30.987 9.772 -15.679 1.00 89.00 165 LYS A CA 1
ATOM 1318 C C . LYS A 1 165 ? 32.207 9.699 -14.765 1.00 89.00 165 LYS A C 1
ATOM 1320 O O . LYS A 1 165 ? 32.165 10.255 -13.665 1.00 89.00 165 LYS A O 1
ATOM 1325 N N . LYS A 1 166 ? 33.251 8.977 -15.174 1.00 91.81 166 LYS A N 1
ATOM 1326 C CA . LYS A 1 166 ? 34.495 8.866 -14.411 1.00 91.81 166 LYS A CA 1
ATOM 1327 C C . LYS A 1 166 ? 35.257 10.190 -14.440 1.00 91.81 166 LYS A C 1
ATOM 1329 O O . LYS A 1 166 ? 35.588 10.703 -13.377 1.00 91.81 166 LYS A O 1
ATOM 1334 N N . GLU A 1 167 ? 35.406 10.787 -15.619 1.00 93.25 167 GLU A N 1
ATOM 1335 C CA . GLU A 1 167 ? 36.019 12.111 -15.783 1.00 93.25 167 GLU A CA 1
ATOM 1336 C C . GLU A 1 167 ? 35.281 13.188 -14.985 1.00 93.25 167 GLU A C 1
ATOM 1338 O O . GLU A 1 167 ? 35.904 14.003 -14.310 1.00 93.25 167 GLU A O 1
ATOM 1343 N N . LEU A 1 168 ? 33.947 13.160 -14.984 1.00 91.56 168 LEU A N 1
ATOM 1344 C CA . LEU A 1 168 ? 33.134 14.124 -14.247 1.00 91.56 168 LEU A CA 1
ATOM 1345 C C . LEU A 1 168 ? 33.333 13.990 -12.729 1.00 91.56 168 LEU A C 1
ATOM 1347 O O . LEU A 1 168 ? 33.471 14.998 -12.038 1.00 91.56 168 LEU A O 1
ATOM 1351 N N . LYS A 1 169 ? 33.449 12.760 -12.211 1.00 92.19 169 LYS A N 1
ATOM 1352 C CA . LYS A 1 169 ? 33.817 12.515 -10.805 1.00 92.19 169 LYS A CA 1
ATOM 1353 C C . LYS A 1 169 ? 35.230 12.986 -10.472 1.00 92.19 169 LYS A C 1
ATOM 1355 O O . LYS A 1 169 ? 35.444 13.545 -9.395 1.00 92.19 169 LYS A O 1
ATOM 1360 N N . ASP A 1 170 ? 36.186 12.760 -11.365 1.00 93.62 170 ASP A N 1
ATOM 1361 C CA . ASP A 1 170 ? 37.568 13.195 -11.161 1.00 93.62 170 ASP A CA 1
ATOM 1362 C C . ASP A 1 170 ? 37.655 14.728 -11.161 1.00 93.62 170 ASP A C 1
ATOM 1364 O O . ASP A 1 170 ? 38.289 15.311 -10.278 1.00 93.62 170 ASP A O 1
ATOM 1368 N N . MET A 1 171 ? 36.919 15.391 -12.055 1.00 93.62 171 MET A N 1
ATOM 1369 C CA . MET A 1 171 ? 36.760 16.848 -12.094 1.00 93.62 171 MET A CA 1
ATOM 1370 C C . MET A 1 171 ? 36.092 17.394 -10.827 1.00 93.62 171 MET A C 1
ATOM 1372 O O . MET A 1 171 ? 36.558 18.384 -10.261 1.00 93.62 171 MET A O 1
ATOM 1376 N N . GLU A 1 172 ? 35.038 16.748 -10.325 1.00 92.50 172 GLU A N 1
ATOM 1377 C CA . GLU A 1 172 ? 34.413 17.111 -9.045 1.00 92.50 172 GLU A CA 1
ATOM 1378 C C . GLU A 1 172 ? 35.391 16.961 -7.868 1.00 92.50 172 GLU A C 1
ATOM 1380 O O . GLU A 1 172 ? 35.456 17.836 -6.997 1.00 92.50 172 GLU A O 1
ATOM 1385 N N . CYS A 1 173 ? 36.196 15.894 -7.853 1.00 91.62 173 CYS A N 1
ATOM 1386 C CA . CYS A 1 173 ? 37.227 15.672 -6.839 1.00 91.62 173 CYS A CA 1
ATOM 1387 C C . CYS A 1 173 ? 38.326 16.744 -6.899 1.00 91.62 173 CYS A C 1
ATOM 1389 O O . CYS A 1 173 ? 38.715 17.292 -5.864 1.00 91.62 173 CYS A O 1
ATOM 1391 N N . GLN A 1 174 ? 38.799 17.085 -8.099 1.00 91.06 174 GLN A N 1
ATOM 1392 C CA . GLN A 1 174 ? 39.777 18.155 -8.305 1.00 91.06 174 GLN A CA 1
ATOM 1393 C C . GLN A 1 174 ? 39.218 19.518 -7.886 1.00 91.06 174 GLN A C 1
ATOM 1395 O O . GLN A 1 174 ? 39.887 20.255 -7.157 1.00 91.06 174 GLN A O 1
ATOM 1400 N N . ARG A 1 175 ? 37.969 19.828 -8.258 1.00 93.50 175 ARG A N 1
ATOM 1401 C CA . ARG A 1 175 ? 37.279 21.057 -7.843 1.00 93.50 175 ARG A CA 1
ATOM 1402 C C . ARG A 1 175 ? 37.200 21.165 -6.323 1.00 93.50 175 ARG A C 1
ATOM 1404 O O . ARG A 1 175 ? 37.450 22.236 -5.777 1.00 93.50 175 ARG A O 1
ATOM 1411 N N . LYS A 1 176 ? 36.884 20.063 -5.638 1.00 90.56 176 LYS A N 1
ATOM 1412 C CA . LYS A 1 176 ? 36.832 20.015 -4.172 1.00 90.56 176 LYS A CA 1
ATOM 1413 C C . LYS A 1 176 ? 38.207 20.263 -3.544 1.00 90.56 176 LYS A C 1
ATOM 1415 O O . LYS A 1 176 ? 38.325 21.130 -2.691 1.00 90.56 176 LYS A O 1
ATOM 1420 N N . LYS A 1 177 ? 39.262 19.602 -4.037 1.00 90.62 177 LYS A N 1
ATOM 1421 C CA . LYS A 1 177 ? 40.644 19.830 -3.569 1.00 90.62 177 LYS A CA 1
ATOM 1422 C C . LYS A 1 177 ? 41.122 21.273 -3.765 1.00 90.62 177 LYS A C 1
ATOM 1424 O O . LYS A 1 177 ? 41.932 21.744 -2.978 1.00 90.62 177 LYS A O 1
ATOM 1429 N N . LEU A 1 178 ? 40.674 21.954 -4.820 1.00 88.69 178 LEU A N 1
ATOM 1430 C CA . LEU A 1 178 ? 40.990 23.367 -5.059 1.00 88.69 178 LEU A CA 1
ATOM 1431 C C . LEU A 1 178 ? 40.215 24.308 -4.130 1.00 88.69 178 LEU A C 1
ATOM 1433 O O . LEU A 1 178 ? 40.763 25.326 -3.719 1.00 88.69 178 LEU A O 1
ATOM 1437 N N . LEU A 1 179 ? 38.966 23.974 -3.795 1.00 84.56 179 LEU A N 1
ATOM 1438 C CA . LEU A 1 179 ? 38.162 24.720 -2.824 1.00 84.56 179 LEU A CA 1
ATOM 1439 C C . LEU A 1 179 ? 38.690 24.558 -1.394 1.00 84.56 179 LEU A C 1
ATOM 1441 O O . LEU A 1 179 ? 38.747 25.545 -0.678 1.00 84.56 179 LEU A O 1
ATOM 1445 N N . ASP A 1 180 ? 39.137 23.358 -1.014 1.00 84.81 180 ASP A N 1
ATOM 1446 C CA . ASP A 1 180 ? 39.687 23.068 0.321 1.00 84.81 180 ASP A CA 1
ATOM 1447 C C . ASP A 1 180 ? 41.096 23.672 0.543 1.00 84.81 180 ASP A C 1
ATOM 1449 O O . ASP A 1 180 ? 41.611 23.662 1.657 1.00 84.81 180 ASP A O 1
ATOM 1453 N N . LYS A 1 181 ? 41.746 24.169 -0.520 1.00 79.94 181 LYS A N 1
ATOM 1454 C CA . LYS A 1 181 ? 43.054 24.853 -0.480 1.00 79.94 181 LYS A CA 1
ATOM 1455 C C . LYS A 1 181 ? 42.951 26.389 -0.417 1.00 79.94 181 LYS A C 1
ATOM 1457 O O . LYS A 1 181 ? 43.990 27.046 -0.476 1.00 79.94 181 LYS A O 1
ATOM 1462 N N . LYS A 1 182 ? 41.740 26.952 -0.360 1.00 51.09 182 LYS A N 1
ATOM 1463 C CA . LYS A 1 182 ? 41.478 28.382 -0.121 1.00 51.09 182 LYS A CA 1
ATOM 1464 C C . LYS A 1 182 ? 41.120 28.623 1.337 1.00 51.09 182 LYS A C 1
ATOM 1466 O O . LYS A 1 182 ? 41.442 29.732 1.807 1.00 51.09 182 LYS A O 1
#

Secondary structure (DSSP, 8-state):
---------------------------PPPPPP---------------------HHHHHHHHHHHHHHHHHHHHHHGGGS-S-HHHHHHHHHHHHHHHHHHHHHHHHHHHHHHHHHHHHHHHHHHHHHHHHHHHHHHHHHHHHHHHTT--HHHHHHHHHHHHHHHHHHHHHHHHHHHHHTT-

Radius of gyration: 36.61 Å; chains: 1; bounding box: 90×65×89 Å